Protein AF-A0A1W9M2R1-F1 (afdb_monomer_lite)

Structure (mmCIF, N/CA/C/O backbone):
data_AF-A0A1W9M2R1-F1
#
_entry.id   AF-A0A1W9M2R1-F1
#
loop_
_atom_site.group_PDB
_atom_site.id
_atom_site.type_symbol
_atom_site.label_atom_id
_atom_site.label_alt_id
_atom_site.label_comp_id
_atom_site.label_asym_id
_atom_site.label_entity_id
_atom_site.label_seq_id
_atom_site.pdbx_PDB_ins_code
_atom_site.Cartn_x
_atom_site.Cartn_y
_atom_site.Cartn_z
_atom_site.occupancy
_atom_site.B_iso_or_equiv
_atom_site.auth_seq_id
_atom_site.auth_comp_id
_atom_site.auth_asym_id
_atom_site.auth_atom_id
_atom_site.pdbx_PDB_model_num
ATOM 1 N N . MET A 1 1 ? 11.636 18.876 -11.798 1.00 51.03 1 MET A N 1
ATOM 2 C CA . MET A 1 1 ? 11.652 18.502 -10.365 1.00 51.03 1 MET A CA 1
ATOM 3 C C . MET A 1 1 ? 12.793 17.520 -10.153 1.00 51.03 1 MET A C 1
ATOM 5 O O . MET A 1 1 ? 12.891 16.580 -10.927 1.00 51.03 1 MET A O 1
ATOM 9 N N . GLY A 1 2 ? 13.719 17.801 -9.231 1.00 55.78 2 GLY A N 1
ATOM 10 C CA . GLY A 1 2 ? 14.940 16.999 -9.045 1.00 55.78 2 GLY A CA 1
ATOM 11 C C . GLY A 1 2 ? 14.720 15.733 -8.209 1.00 55.78 2 GLY A C 1
ATOM 12 O O . GLY A 1 2 ? 13.745 15.655 -7.469 1.00 55.78 2 GLY A O 1
ATOM 13 N N . LEU A 1 3 ? 15.658 14.780 -8.290 1.00 59.88 3 LEU A N 1
ATOM 14 C CA . LEU A 1 3 ? 15.668 13.493 -7.563 1.00 59.88 3 LEU A CA 1
ATOM 15 C C . LEU A 1 3 ? 15.338 13.605 -6.064 1.00 59.88 3 LEU A C 1
ATOM 17 O O . LEU A 1 3 ? 14.641 12.752 -5.527 1.00 59.88 3 LEU A O 1
ATOM 21 N N . ARG A 1 4 ? 15.779 14.684 -5.410 1.00 61.97 4 ARG A N 1
ATOM 22 C CA . ARG A 1 4 ? 15.509 14.940 -3.989 1.00 61.97 4 ARG A CA 1
ATOM 23 C C . ARG A 1 4 ? 14.011 15.052 -3.680 1.00 61.97 4 ARG A C 1
ATOM 25 O O . ARG A 1 4 ? 13.548 14.432 -2.739 1.00 61.97 4 ARG A O 1
ATOM 32 N N . ALA A 1 5 ? 13.246 15.736 -4.534 1.00 64.56 5 ALA A N 1
ATOM 33 C CA . ALA A 1 5 ? 11.800 15.876 -4.349 1.00 64.56 5 ALA A CA 1
ATOM 34 C C . ALA A 1 5 ? 11.052 14.535 -4.491 1.00 64.56 5 ALA A C 1
ATOM 36 O O . ALA A 1 5 ? 10.032 14.334 -3.844 1.00 64.56 5 ALA A O 1
ATOM 37 N N . TYR A 1 6 ? 11.558 13.602 -5.309 1.00 60.94 6 TYR A N 1
ATOM 38 C CA . TYR A 1 6 ? 10.968 12.264 -5.439 1.00 60.94 6 TYR A CA 1
ATOM 39 C C . TYR A 1 6 ? 11.263 11.372 -4.229 1.00 60.94 6 TYR A C 1
ATOM 41 O O . TYR A 1 6 ? 10.374 10.656 -3.776 1.00 60.94 6 TYR A O 1
ATOM 49 N N . GLN A 1 7 ? 12.479 11.444 -3.678 1.00 63.34 7 GLN A N 1
ATOM 50 C CA . GLN A 1 7 ? 12.816 10.749 -2.431 1.00 63.34 7 GLN A CA 1
ATOM 51 C C . GLN A 1 7 ? 11.969 11.266 -1.263 1.00 63.34 7 GLN A C 1
ATOM 53 O O . GLN A 1 7 ? 11.442 10.468 -0.491 1.00 63.34 7 GLN A O 1
ATOM 58 N N . ASP A 1 8 ? 11.772 12.584 -1.186 1.00 76.19 8 ASP A N 1
ATOM 59 C CA . ASP A 1 8 ? 10.930 13.210 -0.165 1.00 76.19 8 ASP A CA 1
ATOM 60 C C . ASP A 1 8 ? 9.459 12.745 -0.278 1.00 76.19 8 ASP A C 1
ATOM 62 O O . ASP A 1 8 ? 8.811 12.504 0.741 1.00 76.19 8 ASP A O 1
ATOM 66 N N . ASN A 1 9 ? 8.938 12.530 -1.496 1.00 85.31 9 ASN A N 1
ATOM 67 C CA . ASN A 1 9 ? 7.570 12.035 -1.710 1.00 85.31 9 ASN A CA 1
ATOM 68 C C . ASN A 1 9 ? 7.368 10.586 -1.239 1.00 85.31 9 ASN A C 1
ATOM 70 O O . ASN A 1 9 ? 6.340 10.289 -0.633 1.00 85.31 9 ASN A O 1
ATOM 74 N N . PHE A 1 10 ? 8.328 9.690 -1.498 1.00 89.62 10 PHE A N 1
ATOM 75 C CA . PHE A 1 10 ? 8.225 8.288 -1.073 1.00 89.62 10 PHE A CA 1
ATOM 76 C C . PHE A 1 10 ? 8.166 8.173 0.453 1.00 89.62 10 PHE A C 1
ATOM 78 O O . PHE A 1 10 ? 7.266 7.539 0.998 1.00 89.62 10 PHE A O 1
ATOM 85 N N . TRP A 1 11 ? 9.081 8.842 1.156 1.00 93.44 11 TRP A N 1
ATOM 86 C CA . TRP A 1 11 ? 9.092 8.806 2.618 1.00 93.44 11 TRP A CA 1
ATOM 87 C C . TRP A 1 11 ? 7.880 9.515 3.226 1.00 93.44 11 TRP A C 1
ATOM 89 O O . TRP A 1 11 ? 7.329 9.024 4.206 1.00 93.44 11 TRP A O 1
ATOM 99 N N . SER A 1 12 ? 7.389 10.588 2.595 1.00 94.62 12 SER A N 1
ATOM 100 C CA . SER A 1 12 ? 6.126 11.220 3.000 1.00 94.62 12 SER A CA 1
ATOM 101 C C . SER A 1 12 ? 4.939 10.257 2.899 1.00 94.62 12 SER A C 1
ATOM 103 O O . SER A 1 12 ? 4.071 10.270 3.767 1.00 94.62 12 SER A O 1
ATOM 105 N N . TYR A 1 13 ? 4.897 9.410 1.866 1.00 94.31 13 TYR A N 1
ATOM 106 C CA . TYR A 1 13 ? 3.868 8.378 1.728 1.00 94.31 13 TYR A CA 1
ATOM 107 C C . TYR A 1 13 ? 3.979 7.305 2.820 1.00 94.31 13 TYR A C 1
ATOM 109 O O . TYR A 1 13 ? 2.981 6.961 3.449 1.00 94.31 13 TYR A O 1
ATOM 117 N N . VAL A 1 14 ? 5.195 6.834 3.110 1.00 95.88 14 VAL A N 1
ATOM 118 C CA . VAL A 1 14 ? 5.441 5.876 4.200 1.00 95.88 14 VAL A CA 1
ATOM 119 C C . VAL A 1 14 ? 4.990 6.443 5.553 1.00 95.88 14 VAL A C 1
ATOM 121 O O . VAL A 1 14 ? 4.298 5.767 6.316 1.00 95.88 14 VAL A O 1
ATOM 124 N N . ASP A 1 15 ? 5.318 7.701 5.846 1.00 96.69 15 ASP A N 1
ATOM 125 C CA . ASP A 1 15 ? 4.884 8.360 7.082 1.00 96.69 15 ASP A CA 1
ATOM 126 C C . ASP A 1 15 ? 3.370 8.599 7.112 1.00 96.69 15 ASP A C 1
ATOM 128 O O . ASP A 1 15 ? 2.741 8.500 8.169 1.00 96.69 15 ASP A O 1
ATOM 132 N N . TYR A 1 16 ? 2.758 8.847 5.953 1.00 96.62 16 TYR A N 1
ATOM 133 C CA . TYR A 1 16 ? 1.310 8.951 5.824 1.00 96.62 16 TYR A CA 1
ATOM 134 C C . TYR A 1 16 ? 0.599 7.631 6.148 1.00 96.62 16 TYR A C 1
ATOM 136 O O . TYR A 1 16 ? -0.408 7.663 6.856 1.00 96.62 16 TYR A O 1
ATOM 144 N N . ILE A 1 17 ? 1.134 6.480 5.721 1.00 97.31 17 ILE A N 1
ATOM 145 C CA . ILE A 1 17 ? 0.598 5.157 6.088 1.00 97.31 17 ILE A CA 1
ATOM 146 C C . ILE A 1 17 ? 0.605 4.986 7.612 1.00 97.31 17 ILE A C 1
ATOM 148 O O . ILE A 1 17 ? -0.426 4.652 8.198 1.00 97.31 17 ILE A O 1
ATOM 152 N N . ARG A 1 18 ? 1.734 5.279 8.275 1.00 97.38 18 ARG A N 1
ATOM 153 C CA . ARG A 1 18 ? 1.837 5.208 9.746 1.00 97.38 18 ARG A CA 1
ATOM 154 C C . ARG A 1 18 ? 0.807 6.099 10.428 1.00 97.38 18 ARG A C 1
ATOM 156 O O . ARG A 1 18 ? 0.097 5.655 11.328 1.00 97.38 18 ARG A O 1
ATOM 163 N N . TYR A 1 19 ? 0.722 7.352 9.982 1.00 97.50 19 TYR A N 1
ATOM 164 C CA . TYR A 1 19 ? -0.219 8.329 10.515 1.00 97.50 19 TYR A CA 1
ATOM 165 C C . TYR A 1 19 ? -1.671 7.869 10.358 1.00 97.50 19 TYR A C 1
ATOM 167 O O . TYR A 1 19 ? -2.449 7.948 11.307 1.00 97.50 19 TYR A O 1
ATOM 175 N N . LEU A 1 20 ? -2.039 7.367 9.178 1.00 97.19 20 LEU A N 1
ATOM 176 C CA . LEU A 1 20 ? -3.379 6.864 8.909 1.00 97.19 20 LEU A CA 1
ATOM 177 C C . LEU A 1 20 ? -3.736 5.679 9.810 1.00 97.19 20 LEU A C 1
ATOM 179 O O . LEU A 1 20 ? -4.819 5.682 10.394 1.00 97.19 20 LEU A O 1
ATOM 183 N N . VAL A 1 21 ? -2.837 4.701 9.954 1.00 97.69 21 VAL A N 1
ATOM 184 C CA . VAL A 1 21 ? -3.058 3.529 10.817 1.00 97.69 21 VAL A CA 1
ATOM 185 C C . VAL A 1 21 ? -3.224 3.943 12.278 1.00 97.69 21 VAL A C 1
ATOM 187 O O . VAL A 1 21 ? -4.153 3.476 12.938 1.00 97.69 21 VAL A O 1
ATOM 190 N N . ASP A 1 22 ? -2.390 4.859 12.781 1.00 96.62 22 ASP A N 1
ATOM 191 C CA . ASP A 1 22 ? -2.532 5.378 14.146 1.00 96.62 22 ASP A CA 1
ATOM 192 C C . ASP A 1 22 ? -3.859 6.122 14.353 1.00 96.62 22 ASP A C 1
ATOM 194 O O . ASP A 1 22 ? -4.545 5.934 15.359 1.00 96.62 22 ASP A O 1
ATOM 198 N N . MET A 1 23 ? -4.246 6.962 13.392 1.00 96.75 23 MET A N 1
ATOM 199 C CA . MET A 1 23 ? -5.478 7.741 13.474 1.00 96.75 23 MET A CA 1
ATOM 200 C C . MET A 1 23 ? -6.727 6.864 13.395 1.00 96.75 23 MET A C 1
ATOM 202 O O . MET A 1 23 ? -7.656 7.070 14.178 1.00 96.75 23 MET A O 1
ATOM 206 N N . VAL A 1 24 ? -6.764 5.899 12.474 1.00 96.06 24 VAL A N 1
ATOM 207 C CA . VAL A 1 24 ? -7.913 5.000 12.287 1.00 96.06 24 VAL A CA 1
ATOM 208 C C . VAL A 1 24 ? -8.029 3.988 13.418 1.00 96.06 24 VAL A C 1
ATOM 210 O O . VAL A 1 24 ? -9.147 3.709 13.839 1.00 96.06 24 VAL A O 1
ATOM 213 N N . GLY A 1 25 ? -6.914 3.528 13.996 1.00 94.38 25 GLY A N 1
ATOM 214 C CA . GLY A 1 25 ? -6.920 2.611 15.142 1.00 94.38 25 GLY A CA 1
ATOM 215 C C . GLY A 1 25 ? -7.669 3.132 16.379 1.00 94.38 25 GLY A C 1
ATOM 216 O O . GLY A 1 25 ? -7.973 2.361 17.284 1.00 94.38 25 GLY A O 1
ATOM 217 N N . ARG A 1 26 ? -8.012 4.427 16.419 1.00 95.12 26 ARG A N 1
ATOM 218 C CA . ARG A 1 26 ? -8.822 5.063 17.475 1.00 95.12 26 ARG A CA 1
ATOM 219 C C . ARG A 1 26 ? -10.332 4.864 17.298 1.00 95.12 26 ARG A C 1
ATOM 221 O O . ARG A 1 26 ? -11.089 5.245 18.189 1.00 95.12 26 ARG A O 1
ATOM 228 N N . TYR A 1 27 ? -10.775 4.319 16.166 1.00 96.50 27 TYR A N 1
ATOM 229 C CA . TYR A 1 27 ? -12.183 4.170 15.807 1.00 96.50 27 TYR A CA 1
ATOM 230 C C . TYR A 1 27 ? -12.508 2.706 15.500 1.00 96.50 27 TYR A C 1
ATOM 232 O O . TYR A 1 27 ? -12.082 2.164 14.487 1.00 96.50 27 TYR A O 1
ATOM 240 N N . GLU A 1 28 ? -13.335 2.074 16.334 1.00 92.69 28 GLU A N 1
ATOM 241 C CA . GLU A 1 28 ? -13.710 0.657 16.173 1.00 92.69 28 GLU A CA 1
ATOM 242 C C . GLU A 1 28 ? -14.497 0.366 14.880 1.00 92.69 28 GLU A C 1
ATOM 244 O O . GLU A 1 28 ? -14.569 -0.776 14.430 1.00 92.69 28 GLU A O 1
ATOM 249 N N . ASN A 1 29 ? -15.099 1.393 14.271 1.00 95.69 29 ASN A N 1
ATOM 250 C CA . ASN A 1 29 ? -15.912 1.288 13.060 1.00 95.69 29 ASN A CA 1
ATOM 251 C C . ASN A 1 29 ? -15.160 1.647 11.768 1.00 95.69 29 ASN A C 1
ATOM 253 O O . ASN A 1 29 ? -15.794 1.750 10.716 1.00 95.69 29 ASN A O 1
ATOM 257 N N . ALA A 1 30 ? -13.846 1.869 11.832 1.00 95.00 30 ALA A N 1
ATOM 258 C CA . ALA A 1 30 ? -13.021 2.178 10.674 1.00 95.00 30 ALA A CA 1
ATOM 259 C C . ALA A 1 30 ? -11.843 1.204 10.580 1.00 95.00 30 ALA A C 1
ATOM 261 O O . ALA A 1 30 ? -11.253 0.808 11.581 1.00 95.00 30 ALA A O 1
ATOM 262 N N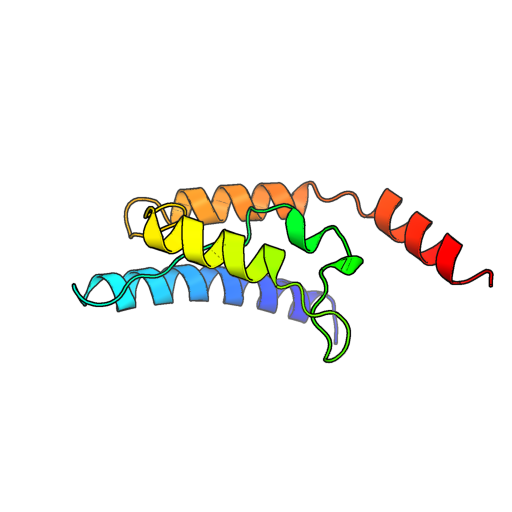 . LYS A 1 31 ? -11.512 0.810 9.351 1.00 95.75 31 LYS A N 1
ATOM 263 C CA . LYS A 1 31 ? -10.417 -0.111 9.041 1.00 95.75 31 LYS A CA 1
ATOM 264 C C . LYS A 1 31 ? -9.645 0.411 7.840 1.00 95.75 31 LYS A C 1
ATOM 266 O O . LYS A 1 31 ? -10.240 1.015 6.948 1.00 95.75 31 LYS A O 1
ATOM 271 N N . ILE A 1 32 ? -8.341 0.164 7.822 1.00 96.19 32 ILE A N 1
ATOM 272 C CA . ILE A 1 32 ? -7.470 0.432 6.676 1.00 96.19 32 ILE A CA 1
ATOM 273 C C . ILE A 1 32 ? -6.961 -0.899 6.152 1.00 96.19 32 ILE A C 1
ATOM 275 O O . ILE A 1 32 ? -6.618 -1.785 6.931 1.00 96.19 32 ILE A O 1
ATOM 279 N N . PHE A 1 33 ? -6.883 -0.998 4.832 1.00 97.06 33 PHE A N 1
ATOM 280 C CA . PHE A 1 33 ? -6.339 -2.143 4.125 1.00 97.06 33 PHE A CA 1
ATOM 281 C C . PHE A 1 33 ? -5.234 -1.663 3.187 1.00 97.06 33 PHE A C 1
ATOM 283 O O . PHE A 1 33 ? -5.425 -0.668 2.485 1.00 97.06 33 PHE A O 1
ATOM 290 N N . GLY A 1 34 ? -4.084 -2.331 3.229 1.00 95.38 34 GLY A N 1
ATOM 291 C CA . GLY A 1 34 ? -2.900 -1.996 2.440 1.00 95.38 34 GLY A CA 1
ATOM 292 C C . GLY A 1 34 ? -2.608 -3.070 1.402 1.00 95.38 34 GLY A C 1
ATOM 293 O O . GLY A 1 34 ? -2.573 -4.247 1.740 1.00 95.38 34 GLY A O 1
ATOM 294 N N . PHE A 1 35 ? -2.400 -2.661 0.153 1.00 94.19 35 PHE A N 1
ATOM 295 C CA . PHE A 1 35 ? -2.148 -3.564 -0.977 1.00 94.19 35 PHE A CA 1
ATOM 296 C C . PHE A 1 35 ? -0.901 -3.159 -1.782 1.00 94.19 35 PHE A C 1
ATOM 298 O O . PHE A 1 35 ? -0.717 -3.621 -2.906 1.00 94.19 35 PHE A O 1
ATOM 305 N N . ASP A 1 36 ? -0.066 -2.267 -1.234 1.00 91.56 36 ASP A N 1
ATOM 306 C CA . ASP A 1 36 ? 1.155 -1.778 -1.891 1.00 91.56 36 ASP A CA 1
ATOM 307 C C . ASP A 1 36 ? 2.210 -2.887 -2.060 1.00 91.56 36 ASP A C 1
ATOM 309 O O . ASP A 1 36 ? 3.148 -2.713 -2.825 1.00 91.56 36 ASP A O 1
ATOM 313 N N . ASP A 1 37 ? 2.074 -4.008 -1.347 1.00 86.50 37 ASP A N 1
ATOM 314 C CA . ASP A 1 37 ? 2.934 -5.195 -1.404 1.00 86.50 37 ASP A CA 1
ATOM 315 C C . ASP A 1 37 ? 2.457 -6.253 -2.420 1.00 86.50 37 ASP A C 1
ATOM 317 O O . ASP A 1 37 ? 3.062 -7.320 -2.552 1.00 86.50 37 ASP A O 1
ATOM 321 N N . MET A 1 38 ? 1.369 -5.983 -3.148 1.00 88.19 38 MET A N 1
ATOM 322 C CA . MET A 1 38 ? 0.874 -6.864 -4.204 1.00 88.19 38 MET A CA 1
ATOM 323 C C . MET A 1 38 ? 1.520 -6.552 -5.557 1.00 88.19 38 MET A C 1
ATOM 325 O O . MET A 1 38 ? 1.809 -5.407 -5.880 1.00 88.19 38 MET A O 1
ATOM 329 N N . THR A 1 39 ? 1.637 -7.570 -6.411 1.00 87.69 39 THR A N 1
ATOM 330 C CA . THR A 1 39 ? 2.294 -7.462 -7.727 1.00 87.69 39 THR A CA 1
ATOM 331 C C . THR A 1 39 ? 1.351 -7.089 -8.874 1.00 87.69 39 THR A C 1
ATOM 333 O O . THR A 1 39 ? 1.792 -6.920 -10.005 1.00 87.69 39 THR A O 1
ATOM 336 N N . PHE A 1 40 ? 0.034 -6.994 -8.646 1.00 85.75 40 PHE A N 1
ATOM 337 C CA . PHE A 1 40 ? -0.905 -6.643 -9.722 1.00 85.75 40 PHE A CA 1
ATOM 338 C C . PHE A 1 40 ? -0.644 -5.265 -10.375 1.00 85.75 40 PHE A C 1
ATOM 340 O O . PHE A 1 40 ? -0.945 -5.151 -11.567 1.00 85.75 40 PHE A O 1
ATOM 347 N N . PRO A 1 41 ? -0.090 -4.241 -9.679 1.00 82.75 41 PRO A N 1
ATOM 348 C CA . PRO A 1 41 ? 0.289 -2.973 -10.305 1.00 82.75 41 PRO A CA 1
ATOM 349 C C . PRO A 1 41 ? 1.467 -3.091 -11.281 1.00 82.75 41 PRO A C 1
ATOM 351 O O . PRO A 1 41 ? 1.647 -2.199 -12.108 1.00 82.75 41 PRO A O 1
ATOM 354 N N . ASP A 1 42 ? 2.254 -4.171 -11.207 1.00 81.69 42 ASP A N 1
ATOM 355 C CA . ASP A 1 42 ? 3.397 -4.400 -12.102 1.00 81.69 42 ASP A CA 1
ATOM 356 C C . ASP A 1 42 ? 2.942 -4.726 -13.528 1.00 81.69 42 ASP A C 1
ATOM 358 O O . ASP A 1 42 ? 3.674 -4.511 -14.496 1.00 81.69 42 ASP A O 1
ATOM 362 N N . ASP A 1 43 ? 1.715 -5.230 -13.669 1.00 81.06 43 ASP A N 1
ATOM 363 C CA . ASP A 1 43 ? 1.071 -5.411 -14.958 1.00 81.06 43 ASP A CA 1
ATOM 364 C C . ASP A 1 43 ? 0.406 -4.100 -15.386 1.00 81.06 43 ASP A C 1
ATOM 366 O O . ASP A 1 43 ? -0.663 -3.717 -14.906 1.00 81.06 43 ASP A O 1
ATOM 370 N N . ILE A 1 44 ? 1.035 -3.426 -16.348 1.00 75.75 44 ILE A N 1
ATOM 371 C CA . ILE A 1 44 ? 0.557 -2.155 -16.897 1.00 75.75 44 ILE A CA 1
ATOM 372 C C . ILE A 1 44 ? -0.863 -2.238 -17.482 1.00 75.75 44 ILE A C 1
ATOM 374 O O . ILE A 1 44 ? -1.531 -1.212 -17.584 1.00 75.75 44 ILE A O 1
ATOM 378 N N . SER A 1 45 ? -1.360 -3.430 -17.838 1.00 75.75 45 SER A N 1
ATOM 379 C CA . SER A 1 45 ? -2.746 -3.603 -18.292 1.00 75.75 45 SER A CA 1
ATOM 380 C C . SER A 1 45 ? -3.780 -3.360 -17.187 1.00 75.75 45 SER A C 1
ATOM 382 O O . SER A 1 45 ? -4.932 -3.052 -17.492 1.00 75.75 45 SER A O 1
ATOM 384 N N . ASN A 1 46 ? -3.362 -3.421 -15.917 1.00 77.50 46 ASN A N 1
ATOM 385 C CA . ASN A 1 46 ? -4.178 -3.077 -14.753 1.00 77.50 46 ASN A CA 1
ATOM 386 C C . ASN A 1 46 ? -4.094 -1.588 -14.378 1.00 77.50 46 ASN A C 1
ATOM 388 O O . ASN A 1 46 ? -4.753 -1.164 -13.424 1.00 77.50 46 ASN A O 1
ATOM 392 N N . TYR A 1 47 ? -3.284 -0.785 -15.078 1.00 71.62 47 TYR A N 1
ATOM 393 C CA . TYR A 1 47 ? -3.159 0.639 -14.786 1.00 71.62 47 TYR A CA 1
ATOM 394 C C . TYR A 1 47 ? -4.478 1.360 -15.069 1.00 71.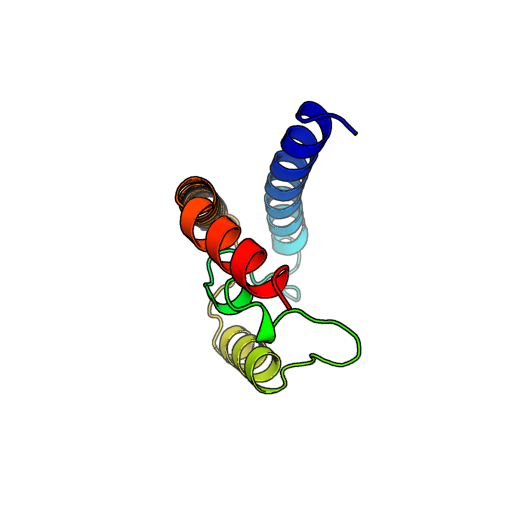62 47 TYR A C 1
ATOM 396 O O . TYR A 1 47 ? -4.948 1.393 -16.200 1.00 71.62 47 TYR A O 1
ATOM 404 N N . MET A 1 48 ? -5.072 1.972 -14.043 1.00 62.19 48 MET A N 1
ATOM 405 C CA . MET A 1 48 ? -6.369 2.631 -14.169 1.00 62.19 48 MET A CA 1
ATOM 406 C C . MET A 1 48 ? -6.244 3.973 -14.906 1.00 62.19 48 MET A C 1
ATOM 408 O O . MET A 1 48 ? -5.897 4.997 -14.318 1.00 62.19 48 MET A O 1
ATOM 412 N N . ASP A 1 49 ? -6.637 3.994 -16.174 1.00 68.25 49 ASP A N 1
ATOM 413 C CA . ASP A 1 49 ? -7.220 5.180 -16.804 1.00 68.25 49 ASP A CA 1
ATOM 414 C C . ASP A 1 49 ? -8.721 4.945 -17.069 1.00 68.25 49 ASP A C 1
ATOM 416 O O . ASP A 1 49 ? -9.258 3.874 -16.779 1.00 68.25 49 ASP A O 1
ATOM 420 N N . GLN A 1 50 ? -9.433 5.941 -17.608 1.00 58.84 50 GLN A N 1
ATOM 421 C CA . GLN A 1 50 ? -10.877 5.819 -17.875 1.00 58.84 50 GLN A CA 1
ATOM 422 C C . GLN A 1 50 ? -11.244 4.661 -18.833 1.00 58.84 50 GLN A C 1
ATOM 424 O O . GLN A 1 50 ? -12.418 4.307 -18.924 1.00 58.84 50 GLN A O 1
ATOM 429 N N . SER A 1 51 ? -10.270 4.071 -19.532 1.00 62.66 51 SER A N 1
ATOM 430 C CA . SER A 1 51 ? -10.413 2.923 -20.436 1.00 62.66 51 SER A CA 1
ATOM 431 C C . SER A 1 51 ? -9.914 1.585 -19.869 1.00 62.66 51 SER A C 1
ATOM 433 O O . SER A 1 51 ? -10.328 0.547 -20.380 1.00 62.66 51 SER A O 1
ATOM 435 N N . HIS A 1 52 ? -9.087 1.580 -18.821 1.00 63.28 52 HIS A N 1
ATOM 436 C CA . HIS A 1 52 ? -8.382 0.391 -18.311 1.00 63.28 52 HIS A CA 1
ATOM 437 C C . HIS A 1 52 ? -8.847 -0.044 -16.901 1.00 63.28 52 HIS A C 1
ATOM 439 O O . HIS A 1 52 ? -8.078 -0.540 -16.082 1.00 63.28 52 HIS A O 1
ATOM 445 N N . PHE A 1 53 ? -10.136 0.129 -16.591 1.00 68.62 53 PHE A N 1
ATOM 446 C CA . PHE A 1 53 ? -10.731 -0.387 -15.352 1.00 68.62 53 PHE A CA 1
ATOM 447 C C . PHE A 1 53 ? -10.770 -1.927 -15.333 1.00 68.62 53 PHE A C 1
ATOM 449 O O . PHE A 1 53 ? -11.392 -2.540 -16.202 1.00 68.62 53 PHE A O 1
ATOM 456 N N . SER A 1 54 ? -10.197 -2.547 -14.293 1.00 81.25 54 SER A N 1
ATOM 457 C CA . SER A 1 54 ? -10.309 -3.991 -14.043 1.00 81.25 54 SER A CA 1
ATOM 458 C C . SER A 1 54 ? -11.322 -4.295 -12.931 1.00 81.25 54 SER A C 1
ATOM 460 O O . SER A 1 54 ? -11.079 -4.071 -11.737 1.00 81.25 54 SER A O 1
ATOM 462 N N . ALA A 1 55 ? -12.479 -4.835 -13.326 1.00 85.88 55 ALA A N 1
ATOM 463 C CA . ALA A 1 55 ? -13.504 -5.316 -12.397 1.00 85.88 55 ALA A CA 1
ATOM 464 C C . ALA A 1 55 ? -12.999 -6.484 -11.533 1.00 85.88 55 ALA A C 1
ATOM 466 O O . ALA A 1 55 ? -13.416 -6.629 -10.381 1.00 85.88 55 ALA A O 1
ATOM 467 N N . ASP A 1 56 ? -12.075 -7.282 -12.070 1.00 88.19 56 ASP A N 1
ATOM 468 C CA . ASP A 1 56 ? -11.495 -8.430 -11.379 1.00 88.19 56 ASP A CA 1
ATOM 469 C C . ASP A 1 56 ? -10.593 -7.972 -10.231 1.00 88.19 56 ASP A C 1
ATOM 471 O O . ASP A 1 56 ? -10.763 -8.445 -9.108 1.00 88.19 56 ASP A O 1
ATOM 475 N N . ILE A 1 57 ? -9.728 -6.972 -10.456 1.00 89.00 57 ILE A N 1
ATOM 476 C CA . ILE A 1 57 ? -8.916 -6.372 -9.381 1.00 89.00 57 ILE A CA 1
ATOM 477 C C . ILE A 1 57 ? -9.819 -5.782 -8.297 1.00 89.00 57 ILE A C 1
ATOM 479 O O . ILE A 1 57 ? -9.630 -6.060 -7.117 1.00 89.00 57 ILE A O 1
ATOM 483 N N . SER A 1 58 ? -10.863 -5.044 -8.683 1.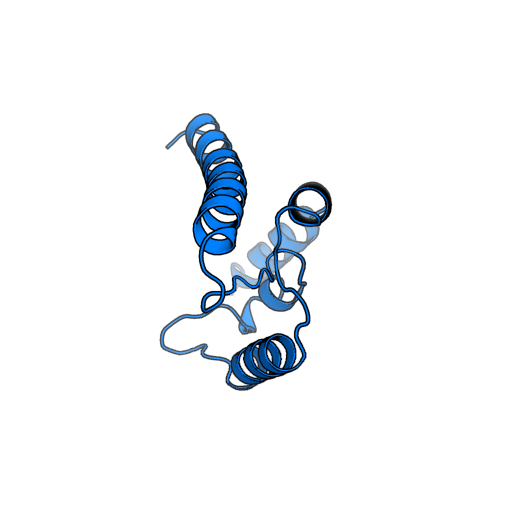00 89.38 58 SER A N 1
ATOM 484 C CA . SER A 1 58 ? -11.828 -4.499 -7.716 1.00 89.38 58 SER A CA 1
ATOM 485 C C . SER A 1 58 ? -12.495 -5.602 -6.883 1.00 89.38 58 SER A C 1
ATOM 487 O O . SER A 1 58 ? -12.682 -5.446 -5.677 1.00 89.38 58 SER A O 1
ATOM 489 N N . SER A 1 59 ? -12.829 -6.730 -7.512 1.00 93.31 59 SER A N 1
ATOM 490 C CA . SER A 1 59 ? -13.437 -7.880 -6.837 1.00 93.31 59 SER A CA 1
ATOM 491 C C . SER A 1 59 ? -12.467 -8.552 -5.867 1.00 93.31 59 SER A C 1
ATOM 493 O O . SER A 1 59 ? -12.8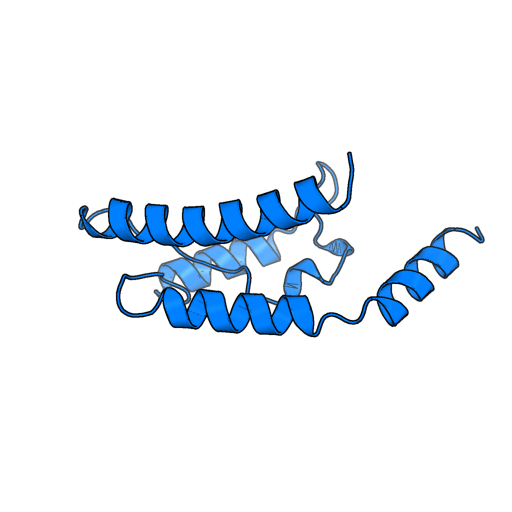75 -8.875 -4.754 1.00 93.31 59 SER A O 1
ATOM 495 N N . ILE A 1 60 ? -11.196 -8.707 -6.249 1.00 92.06 60 ILE A N 1
ATOM 496 C CA . ILE A 1 60 ? -10.135 -9.243 -5.383 1.00 92.06 60 ILE A CA 1
ATOM 497 C C . ILE A 1 60 ? -9.982 -8.366 -4.139 1.00 92.06 60 ILE A C 1
ATOM 499 O O . ILE A 1 60 ? -10.076 -8.871 -3.023 1.00 92.06 60 ILE A O 1
ATOM 503 N N . LEU A 1 61 ? -9.850 -7.047 -4.318 1.00 93.38 61 LEU A N 1
ATOM 504 C CA . LEU A 1 61 ? -9.709 -6.110 -3.202 1.00 93.38 61 LEU A CA 1
ATOM 505 C C . LEU A 1 61 ? -10.901 -6.205 -2.236 1.00 93.38 61 LEU A C 1
ATOM 507 O O . LEU A 1 61 ? -10.714 -6.301 -1.024 1.00 93.38 61 LEU A O 1
ATOM 511 N N . LEU A 1 62 ? -12.135 -6.218 -2.755 1.00 95.44 62 LEU A N 1
ATOM 512 C CA . LEU A 1 62 ? -13.342 -6.318 -1.927 1.00 95.44 62 LEU A CA 1
ATOM 513 C C . LEU A 1 62 ? -13.450 -7.660 -1.193 1.00 95.44 62 LEU A C 1
ATOM 515 O O . LEU A 1 62 ? -13.875 -7.684 -0.038 1.00 95.44 62 LEU A O 1
ATOM 519 N N . GLN A 1 63 ? -13.075 -8.766 -1.839 1.00 96.44 63 GLN A N 1
ATOM 520 C CA . GLN A 1 63 ? -13.081 -10.091 -1.218 1.00 96.44 63 GLN A CA 1
ATOM 521 C C . GLN A 1 63 ? -12.047 -10.187 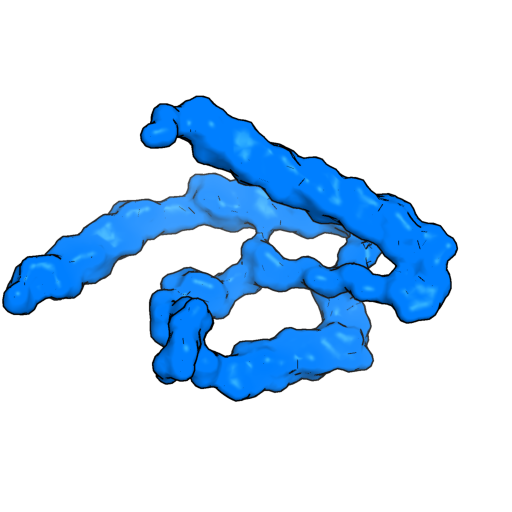-0.095 1.00 96.44 63 GLN A C 1
ATOM 523 O O . GLN A 1 63 ? -12.397 -10.630 0.998 1.00 96.44 63 GLN A O 1
ATOM 528 N N . SER A 1 64 ? -10.828 -9.694 -0.318 1.00 95.44 64 SER A N 1
ATOM 529 C CA . SER A 1 64 ? -9.788 -9.635 0.711 1.00 95.44 64 SER A CA 1
ATOM 530 C C . SER A 1 64 ? -10.202 -8.763 1.900 1.00 95.44 64 SER A C 1
ATOM 532 O O . SER A 1 64 ? -10.098 -9.198 3.047 1.00 95.44 64 SER A O 1
ATOM 534 N N . MET A 1 65 ? -10.785 -7.581 1.651 1.00 96.44 65 MET A N 1
ATOM 535 C CA . MET A 1 65 ? -11.325 -6.725 2.718 1.00 96.44 65 MET A CA 1
ATOM 536 C C . MET A 1 65 ? -12.440 -7.418 3.512 1.00 96.44 65 MET A C 1
ATOM 538 O O . MET A 1 65 ? -12.457 -7.359 4.742 1.00 96.44 65 MET A O 1
ATOM 542 N N . ALA A 1 66 ? -13.365 -8.099 2.827 1.00 96.50 66 ALA A N 1
ATOM 543 C CA . ALA A 1 66 ? -14.436 -8.856 3.472 1.00 96.50 66 ALA A CA 1
ATOM 544 C C . ALA A 1 66 ? -13.900 -10.046 4.291 1.00 96.50 66 ALA A C 1
ATOM 546 O O . ALA A 1 66 ? -14.476 -10.382 5.326 1.00 96.50 66 ALA A O 1
ATOM 547 N N . GLY A 1 67 ? -12.793 -10.651 3.850 1.00 96.38 67 GLY A N 1
ATOM 548 C CA . GLY A 1 67 ? -12.073 -11.713 4.554 1.00 96.38 67 GLY A CA 1
ATOM 549 C C . GLY A 1 67 ? -11.209 -11.234 5.727 1.00 96.38 67 GLY A C 1
ATOM 550 O O . GLY A 1 67 ? -10.749 -12.062 6.511 1.00 96.38 67 GLY A O 1
ATOM 551 N N . GLY A 1 68 ? -11.004 -9.921 5.885 1.00 94.62 68 GLY A N 1
ATOM 552 C CA . GLY A 1 68 ? -10.097 -9.357 6.892 1.00 94.62 68 GLY A CA 1
ATOM 553 C C . GLY A 1 68 ? -8.611 -9.532 6.556 1.00 94.62 68 GLY A C 1
ATOM 554 O O . GLY A 1 68 ? -7.755 -9.370 7.426 1.00 94.62 68 GLY A O 1
ATOM 555 N N . GLU A 1 69 ? -8.301 -9.874 5.308 1.00 95.62 69 GLU A N 1
ATOM 556 C CA . GLU A 1 69 ? -6.938 -9.933 4.784 1.00 95.62 69 GLU A CA 1
ATOM 557 C C . GLU A 1 69 ? -6.409 -8.513 4.578 1.00 95.62 69 GLU A C 1
ATOM 559 O O . GLU A 1 69 ? -7.196 -7.592 4.384 1.00 95.62 69 GLU A O 1
ATOM 564 N N . HIS A 1 70 ? -5.087 -8.324 4.600 1.00 95.88 70 HIS A N 1
ATOM 565 C CA . HIS A 1 70 ? -4.442 -7.032 4.313 1.00 95.88 70 HIS A CA 1
ATOM 566 C C . HIS A 1 70 ? -4.815 -5.863 5.254 1.00 95.88 70 HIS A C 1
ATOM 568 O O . HIS A 1 70 ? -4.464 -4.714 4.989 1.00 95.88 70 HIS A O 1
ATOM 574 N N . GLU A 1 71 ? -5.509 -6.122 6.369 1.00 97.12 71 GLU A N 1
ATOM 575 C CA . GLU A 1 71 ? -5.857 -5.092 7.355 1.00 97.12 71 GLU A CA 1
ATOM 576 C C . GLU A 1 71 ? -4.596 -4.556 8.050 1.00 97.12 71 GLU A C 1
ATOM 578 O O . GLU A 1 71 ? -3.830 -5.321 8.646 1.00 97.12 71 GLU A O 1
ATOM 583 N N . LEU A 1 72 ? -4.406 -3.236 8.020 1.00 97.69 72 LEU A N 1
ATOM 584 C CA . LEU A 1 72 ? -3.300 -2.560 8.691 1.00 97.69 72 LEU A CA 1
ATOM 585 C C . LEU A 1 72 ? -3.703 -2.103 10.093 1.00 97.69 72 LEU A C 1
ATOM 587 O O . LEU A 1 72 ? -4.740 -1.471 10.302 1.00 97.69 72 LEU A O 1
ATOM 591 N N . ARG A 1 73 ? -2.832 -2.392 11.055 1.00 97.06 73 ARG A N 1
ATOM 592 C CA . ARG A 1 73 ? -2.973 -2.113 12.482 1.00 97.06 73 ARG A CA 1
ATOM 593 C C . ARG A 1 73 ? -1.632 -1.681 13.067 1.00 97.06 73 ARG A C 1
ATOM 595 O O . ARG A 1 73 ? -0.572 -1.899 12.482 1.00 97.06 73 ARG A O 1
ATOM 602 N N . GLN A 1 74 ? -1.670 -1.101 14.264 1.00 95.88 74 GLN A N 1
ATOM 603 C CA . GLN A 1 74 ? -0.457 -0.665 14.966 1.00 95.88 74 GLN A CA 1
ATOM 604 C C . GLN A 1 74 ? 0.563 -1.801 15.172 1.00 95.88 74 GLN A C 1
ATOM 606 O O . GLN A 1 74 ? 1.760 -1.538 15.215 1.00 95.88 74 GLN A O 1
ATOM 611 N N . ASP A 1 75 ? 0.110 -3.052 15.283 1.00 96.56 75 ASP A N 1
ATOM 612 C CA . ASP A 1 75 ? 0.965 -4.217 15.524 1.00 96.56 75 ASP A CA 1
ATOM 613 C C . ASP A 1 75 ? 1.606 -4.808 14.256 1.00 96.56 75 ASP A C 1
ATOM 615 O O . ASP A 1 75 ? 2.545 -5.596 14.375 1.00 96.56 75 ASP A O 1
ATOM 619 N N . ASN A 1 76 ? 1.143 -4.434 13.055 1.00 97.50 76 ASN A N 1
ATOM 620 C CA . ASN A 1 76 ? 1.643 -4.994 11.794 1.00 97.50 76 ASN A CA 1
ATOM 621 C C . ASN A 1 76 ? 2.139 -3.956 10.768 1.00 97.50 76 ASN A C 1
ATOM 623 O O . ASN A 1 76 ? 2.836 -4.338 9.828 1.00 97.50 76 ASN A O 1
ATOM 627 N N . VAL A 1 77 ? 1.850 -2.662 10.954 1.00 97.75 77 VAL A N 1
ATOM 628 C CA . VAL A 1 77 ? 2.157 -1.612 9.965 1.00 97.75 77 VAL A CA 1
ATOM 629 C C . VAL A 1 77 ? 3.646 -1.493 9.638 1.00 97.75 77 VAL A C 1
ATOM 631 O O . VAL A 1 77 ? 4.006 -1.309 8.480 1.00 97.75 77 VAL A O 1
ATOM 634 N N . GLU A 1 78 ? 4.536 -1.664 10.617 1.00 98.00 78 GLU A N 1
ATOM 635 C CA . GLU A 1 78 ? 5.981 -1.589 10.358 1.00 98.00 78 GLU A CA 1
ATOM 636 C C . GLU A 1 78 ? 6.484 -2.775 9.530 1.00 98.00 78 GLU A C 1
ATOM 638 O O . GLU A 1 78 ? 7.381 -2.606 8.706 1.00 98.00 78 GLU A O 1
ATOM 643 N N . LYS A 1 79 ? 5.885 -3.965 9.697 1.00 97.31 79 LYS A N 1
ATOM 644 C CA . LYS A 1 79 ? 6.197 -5.111 8.836 1.00 97.31 79 LYS A CA 1
ATOM 645 C C . LYS A 1 79 ? 5.729 -4.846 7.406 1.00 97.31 79 LYS A C 1
ATOM 647 O O . LYS A 1 79 ? 6.513 -5.036 6.486 1.00 97.31 79 LYS A O 1
ATOM 652 N N . TYR A 1 80 ? 4.498 -4.369 7.239 1.00 97.50 80 TYR A N 1
ATOM 653 C CA . TYR A 1 80 ? 3.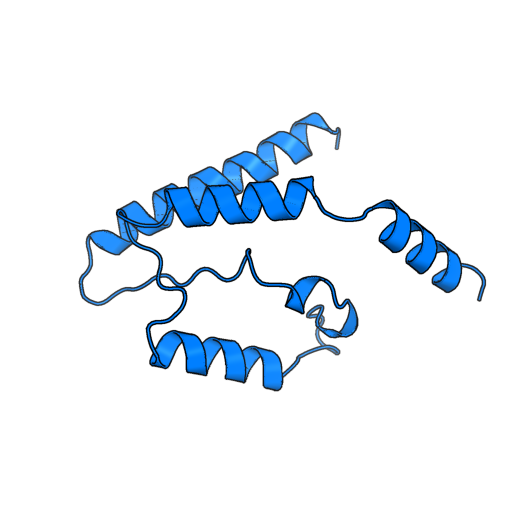957 -4.003 5.929 1.00 97.50 80 TYR A CA 1
ATOM 654 C C . TYR A 1 80 ? 4.851 -2.985 5.201 1.00 97.50 80 TYR A C 1
ATOM 656 O O . TYR A 1 80 ? 5.211 -3.181 4.045 1.00 97.50 80 TYR A O 1
ATOM 664 N N . ILE A 1 81 ? 5.281 -1.929 5.900 1.00 97.12 81 ILE A N 1
ATOM 665 C CA . ILE A 1 81 ? 6.188 -0.914 5.346 1.00 97.12 81 ILE A CA 1
ATOM 666 C C . ILE A 1 81 ? 7.539 -1.524 4.957 1.00 97.12 81 ILE A C 1
ATOM 668 O O . ILE A 1 81 ? 8.082 -1.173 3.912 1.00 97.12 81 ILE A O 1
ATOM 672 N N . ALA A 1 82 ? 8.096 -2.413 5.783 1.00 96.62 82 ALA A N 1
ATOM 673 C CA . ALA A 1 82 ? 9.359 -3.076 5.475 1.00 96.62 82 ALA A CA 1
ATOM 674 C C . ALA A 1 82 ? 9.250 -3.950 4.216 1.00 96.62 82 ALA A C 1
ATOM 676 O O . ALA A 1 82 ? 10.100 -3.829 3.335 1.00 96.62 82 ALA A O 1
ATOM 677 N N . ASP A 1 83 ? 8.186 -4.751 4.111 1.00 95.38 83 ASP A N 1
ATOM 678 C CA . ASP A 1 83 ? 7.922 -5.611 2.953 1.00 95.38 83 ASP A CA 1
ATOM 679 C C . ASP A 1 83 ? 7.753 -4.761 1.674 1.00 95.38 83 ASP A C 1
ATOM 681 O O . ASP A 1 83 ? 8.371 -5.043 0.646 1.00 95.38 83 ASP A O 1
ATOM 685 N N . TYR A 1 84 ? 7.006 -3.652 1.753 1.00 94.12 84 TYR A N 1
ATOM 686 C CA . TYR A 1 84 ? 6.846 -2.699 0.649 1.00 94.12 84 TYR A CA 1
ATOM 687 C C . TYR A 1 84 ? 8.178 -2.053 0.222 1.00 94.12 84 TYR A C 1
ATOM 689 O O . TYR A 1 84 ? 8.491 -1.995 -0.968 1.00 94.12 84 TYR A O 1
ATOM 697 N N . ILE A 1 85 ? 8.998 -1.589 1.173 1.00 94.50 85 ILE A N 1
ATOM 698 C CA . ILE A 1 85 ? 10.312 -0.992 0.874 1.00 94.50 85 ILE A CA 1
ATOM 699 C C . ILE A 1 85 ? 11.240 -2.017 0.214 1.00 94.50 85 ILE A C 1
ATOM 701 O O . ILE A 1 85 ? 11.946 -1.670 -0.737 1.00 94.50 85 ILE A O 1
ATOM 705 N N . GLU A 1 86 ? 11.253 -3.259 0.703 1.00 94.56 86 GLU A N 1
ATOM 706 C CA . GLU A 1 86 ? 12.049 -4.341 0.120 1.00 94.56 86 GLU A CA 1
ATOM 707 C C . GLU A 1 86 ? 11.618 -4.621 -1.322 1.00 94.56 86 GLU A C 1
ATOM 709 O O . GLU A 1 86 ? 12.466 -4.660 -2.216 1.00 94.56 86 GLU A O 1
ATOM 714 N N . MET A 1 87 ? 10.308 -4.716 -1.567 1.00 91.50 87 MET A N 1
ATOM 715 C CA . MET A 1 87 ? 9.748 -4.916 -2.903 1.00 91.50 87 MET A CA 1
ATOM 716 C C . MET A 1 87 ? 10.157 -3.794 -3.869 1.00 91.50 87 MET A C 1
ATOM 718 O O . MET A 1 87 ? 10.671 -4.065 -4.954 1.00 91.50 87 MET A O 1
ATOM 722 N N . VAL A 1 88 ? 9.996 -2.529 -3.464 1.00 90.00 88 VAL A N 1
ATOM 723 C CA . VAL A 1 88 ? 10.359 -1.366 -4.292 1.00 90.00 88 VAL A CA 1
ATOM 724 C C . VAL A 1 88 ? 11.861 -1.330 -4.579 1.00 90.00 88 VAL A C 1
ATOM 726 O O . VAL A 1 88 ? 12.272 -1.047 -5.705 1.00 90.00 88 VAL A O 1
ATOM 729 N N . ALA A 1 89 ? 12.701 -1.629 -3.584 1.00 91.81 89 ALA A N 1
ATOM 730 C CA . ALA A 1 89 ? 14.152 -1.651 -3.756 1.00 91.81 89 ALA A CA 1
ATOM 731 C C . ALA A 1 89 ? 14.628 -2.787 -4.679 1.00 91.81 89 ALA A C 1
ATOM 733 O O . ALA A 1 89 ? 15.659 -2.643 -5.342 1.00 91.81 89 ALA A O 1
ATOM 734 N N . ALA A 1 90 ? 13.891 -3.899 -4.723 1.00 92.75 90 ALA A N 1
ATOM 735 C CA . ALA A 1 90 ? 14.196 -5.066 -5.545 1.00 92.75 90 ALA A CA 1
ATOM 736 C C . ALA A 1 90 ? 13.614 -4.999 -6.970 1.00 92.75 90 ALA A C 1
ATOM 738 O O . ALA A 1 90 ? 13.882 -5.897 -7.771 1.00 92.75 90 ALA A O 1
ATOM 739 N N . TYR A 1 91 ? 12.837 -3.963 -7.301 1.00 90.19 91 TYR A N 1
ATOM 740 C CA . TYR A 1 91 ? 12.118 -3.888 -8.569 1.00 90.19 91 TYR A CA 1
ATOM 741 C C . TYR A 1 91 ? 13.053 -3.873 -9.794 1.00 90.19 91 TYR A C 1
ATOM 743 O O . TYR A 1 91 ? 14.016 -3.101 -9.866 1.00 90.19 91 TYR A O 1
ATOM 751 N N . ASP A 1 92 ? 12.757 -4.707 -10.798 1.00 91.00 92 ASP A N 1
ATOM 752 C CA . ASP A 1 92 ? 13.598 -4.861 -11.990 1.00 91.00 92 ASP A CA 1
ATOM 753 C C . ASP A 1 92 ? 13.370 -3.745 -13.021 1.00 91.00 92 ASP A C 1
ATOM 755 O O . ASP A 1 92 ? 12.682 -3.887 -14.037 1.00 91.00 92 ASP A O 1
ATOM 759 N N . LEU A 1 93 ? 14.040 -2.619 -12.784 1.00 90.00 93 LEU A N 1
ATOM 760 C CA . LEU A 1 93 ? 14.031 -1.477 -13.696 1.00 90.00 93 LEU A CA 1
ATOM 761 C C . LEU A 1 93 ? 14.661 -1.778 -15.064 1.00 90.00 93 LEU A C 1
ATOM 763 O O . LEU A 1 93 ? 14.393 -1.047 -16.017 1.00 90.00 93 LEU A O 1
ATOM 767 N N . LYS A 1 94 ? 15.502 -2.816 -15.192 1.00 91.94 94 LYS A N 1
ATOM 768 C CA . LYS A 1 94 ? 16.129 -3.152 -16.480 1.00 91.94 94 LYS A CA 1
ATOM 769 C C . LYS A 1 94 ? 15.112 -3.786 -17.415 1.00 91.94 94 LYS A C 1
ATOM 771 O O . LYS A 1 94 ? 15.029 -3.377 -18.572 1.00 91.94 94 LYS A O 1
ATOM 776 N N . THR A 1 95 ? 14.341 -4.745 -16.909 1.00 88.69 95 THR A N 1
ATOM 777 C CA . THR A 1 95 ? 13.257 -5.371 -17.676 1.00 88.69 95 THR A CA 1
ATOM 778 C C . THR A 1 95 ? 12.210 -4.331 -18.060 1.00 88.69 95 THR A C 1
ATOM 780 O O . THR A 1 95 ? 11.871 -4.222 -19.237 1.00 88.69 95 THR A O 1
ATOM 783 N N . LEU A 1 96 ? 11.804 -3.475 -17.115 1.00 85.25 96 LEU A N 1
ATOM 784 C CA . LEU A 1 96 ? 10.860 -2.392 -17.394 1.00 85.25 96 LEU A CA 1
ATOM 785 C C . LEU A 1 96 ? 11.364 -1.443 -18.499 1.00 85.25 96 LEU A C 1
ATOM 787 O O . LEU A 1 96 ? 10.624 -1.121 -19.428 1.00 85.25 96 LEU A O 1
ATOM 791 N N . ALA A 1 97 ? 12.626 -1.005 -18.430 1.00 87.69 97 ALA A N 1
ATOM 792 C CA . ALA A 1 97 ? 13.213 -0.142 -19.456 1.00 87.69 97 ALA A CA 1
ATOM 793 C C . ALA A 1 97 ? 13.216 -0.812 -20.842 1.00 87.69 97 ALA A C 1
ATOM 795 O O . ALA A 1 97 ? 12.850 -0.179 -21.832 1.00 87.69 97 ALA A O 1
ATOM 796 N N . HIS A 1 98 ? 13.563 -2.100 -20.906 1.00 86.94 98 HIS A N 1
ATOM 797 C CA . HIS A 1 98 ? 13.541 -2.871 -22.147 1.00 86.94 98 HIS A CA 1
ATOM 798 C C . HIS A 1 98 ? 12.121 -3.007 -22.731 1.00 86.94 98 HIS A C 1
ATOM 800 O O . HIS A 1 98 ? 11.934 -2.900 -23.946 1.00 86.94 98 HIS A O 1
ATOM 806 N N . ASP A 1 99 ? 11.100 -3.194 -21.893 1.00 83.19 99 ASP A N 1
ATOM 807 C CA . ASP A 1 99 ? 9.710 -3.249 -22.357 1.00 83.19 99 ASP A CA 1
ATOM 808 C C . ASP A 1 99 ? 9.214 -1.901 -22.895 1.00 83.19 99 ASP A C 1
ATOM 810 O O . ASP A 1 99 ? 8.523 -1.868 -23.918 1.00 83.19 99 ASP A O 1
ATOM 814 N N . PHE A 1 100 ? 9.634 -0.781 -22.297 1.00 82.25 100 PHE A N 1
ATOM 815 C CA . PHE A 1 100 ? 9.370 0.543 -22.866 1.00 82.25 100 PHE A CA 1
ATOM 816 C C . PHE A 1 100 ? 10.025 0.728 -24.237 1.00 82.25 100 PHE A C 1
ATOM 818 O O . PHE A 1 100 ? 9.365 1.201 -25.165 1.00 82.25 100 PHE A O 1
ATOM 825 N N . GLU A 1 101 ? 11.288 0.329 -24.400 1.00 86.06 101 GLU A N 1
ATOM 826 C CA . GLU A 1 101 ? 11.987 0.415 -25.689 1.00 86.06 101 GLU A CA 1
ATOM 827 C C . GLU A 1 101 ? 11.240 -0.352 -26.788 1.00 86.06 101 GLU A C 1
ATOM 829 O O . GLU A 1 101 ? 11.042 0.171 -27.885 1.00 86.06 101 GLU A O 1
ATOM 834 N N . ARG A 1 102 ? 10.723 -1.551 -26.490 1.00 78.62 102 ARG A N 1
ATOM 835 C CA . ARG A 1 102 ? 9.924 -2.345 -27.443 1.00 78.62 102 ARG A CA 1
ATOM 836 C C . ARG A 1 102 ? 8.636 -1.653 -27.891 1.00 78.62 102 ARG A C 1
ATOM 838 O O . ARG A 1 102 ? 8.174 -1.897 -29.006 1.00 78.62 102 ARG A O 1
ATOM 845 N N . CYS A 1 103 ? 8.057 -0.809 -27.045 1.00 72.81 103 CYS A N 1
ATOM 846 C CA . CYS A 1 103 ? 6.846 -0.052 -27.353 1.00 72.81 103 CYS A CA 1
ATOM 847 C C . CYS A 1 103 ? 7.119 1.223 -28.169 1.00 72.81 103 CYS A C 1
ATOM 849 O O . CYS A 1 103 ? 6.207 1.709 -28.835 1.00 72.81 103 CYS A O 1
ATOM 851 N N . LEU A 1 104 ? 8.352 1.746 -28.153 1.00 67.31 104 LEU A N 1
ATOM 852 C CA . LEU A 1 104 ? 8.742 2.974 -28.861 1.00 67.31 104 LEU A CA 1
ATOM 853 C C . LEU A 1 104 ? 9.205 2.749 -30.311 1.00 67.31 104 LEU A C 1
ATOM 855 O O . LEU A 1 104 ? 9.247 3.702 -31.083 1.00 67.31 104 LEU A O 1
ATOM 859 N N . VAL A 1 105 ? 9.536 1.514 -30.703 1.00 59.41 105 VAL A N 1
ATOM 860 C CA . VAL A 1 105 ? 9.997 1.168 -32.069 1.00 59.41 105 VAL A CA 1
ATOM 861 C C . VAL A 1 105 ? 8.826 0.726 -32.972 1.00 59.41 105 VAL A C 1
ATOM 863 O O . VAL A 1 105 ? 8.984 -0.129 -33.842 1.00 59.41 105 VAL A O 1
ATOM 866 N N . ARG A 1 106 ? 7.629 1.286 -32.762 1.00 48.88 106 ARG A N 1
ATOM 867 C CA . ARG A 1 106 ? 6.470 1.111 -33.655 1.00 48.88 106 ARG A CA 1
ATOM 868 C C . ARG A 1 106 ? 6.307 2.288 -34.605 1.00 48.88 106 ARG A C 1
ATOM 870 O O . ARG A 1 106 ? 6.377 3.438 -34.126 1.00 48.88 106 ARG A O 1
#

Foldseek 3Di:
DDPVVVVVVVVVVLVVLVVVQVVQLVPPPDWDFDDLLPCPVVPVLCPDDPPRDDPVVVVVVVVCVVVVHRIDHPVCSVVVSVSNVVCVVPDDVVVVVVVVVVVVVD

Radius of gyration: 16.63 Å; chains: 1; bounding box: 32×30×51 Å

Secondary structure (DSSP, 8-state):
--HHHHHHHHHHHHHHHHHHHHHHTT-TT--EE--TT-SGGGSGGG--STT---HHHHHHHHHHHHHTTTEE-TTTHHHHHHHHHHHHHH--HHHHHHHHHHHH--

Sequence (106 aa):
MGLRAYQDNFWSYVDYIRYLVDMVGRYENAKIFGFDDMTFPDDISNYMDQSHFSADISSILLQSMAGGEHELRQDNVEKYIADYIEMVAAYDLKTLAHDFERCLVR

pLDDT: mean 86.89, std 12.6, range [48.88, 98.0]